Protein AF-A0A6S4QB02-F1 (afdb_monomer)

pLDDT: mean 82.59, std 10.87, range [47.75, 95.94]

Nearest PDB structures (foldseek):
  5tgy-assembly1_A  TM=5.629E-01  e=6.555E-01  Escherichia coli

Organism: Vibrio vulnificus (NCBI:txid672)

Sequence (137 aa):
MDLLTSLIGFVGVVVGSVISYVATYKLKKLELQTNERQKKKDQLNLVYCSFLSKVSTAISALDIDNSKDYSKYLPPIDEELILIELLSSNEVYMKASLLVAELTDLFADEPSVTFGSINKLKTDFVNAVQTQHKSNV

Radius of gyration: 26.76 Å; Cα contacts (8 Å, |Δi|>4): 70; chains: 1; bounding box: 62×24×84 Å

Secondary structure (DSSP, 8-state):
-HHHHHHHHHHHHHHHHHHHHHHHHHHHHHHHHHHHHHHHHHHHHHHHHHHHHHHHHHHHHHHHH----HHHHSHHHHHHHHHHHHHS-HHHHHHHHHHHHHHHHHTSSS--S-SS-HHHHHHHHHHHHHHHHHHT-

Solvent-accessible surface area (backbone atoms only — not comparable to full-atom values): 7592 Å² total; per-residue (Å²): 126,65,68,64,58,50,51,52,51,52,52,50,52,52,53,50,49,51,52,49,51,53,50,52,50,52,50,54,51,50,53,49,56,49,50,55,49,50,52,52,51,55,54,51,51,51,51,54,54,48,40,55,48,48,54,49,51,46,53,51,40,42,74,73,65,71,51,65,64,57,83,76,53,46,62,73,42,52,58,42,50,53,52,36,55,77,75,46,55,70,65,35,28,55,33,49,50,52,44,51,51,48,52,53,37,67,51,38,95,74,60,72,95,65,83,59,58,67,67,55,39,52,50,52,26,53,50,36,48,51,51,54,55,61,74,74,110

Mean predicted aligned error: 10.42 Å

Foldseek 3Di:
DPPVVVVVVVVCVVVVVVVVVVVVVVVVVVVVVVVVVVVLLVVLVVLLVVLVVLLVVLVVCCVPVVDLPVVPRLVVNVVSLVVCVVRHDPQLSVLSVLLSVQSVLSSDPHRDDDPDDSVVSNVSNVVRSVVRVVVVD

Structure (mmCIF, N/CA/C/O backbone):
data_AF-A0A6S4QB02-F1
#
_entry.id   AF-A0A6S4QB02-F1
#
loop_
_atom_site.group_PDB
_atom_site.id
_atom_site.type_symbol
_atom_site.label_atom_id
_atom_site.label_alt_id
_atom_site.label_comp_id
_atom_site.label_asym_id
_atom_site.label_entity_id
_atom_site.label_seq_id
_atom_site.pdbx_PDB_ins_code
_atom_site.Cartn_x
_atom_site.Cartn_y
_atom_site.Cartn_z
_atom_site.occupancy
_atom_site.B_iso_or_equiv
_atom_site.auth_seq_id
_atom_site.auth_comp_id
_atom_site.auth_asym_id
_atom_site.auth_atom_id
_atom_site.pdbx_PDB_model_num
ATOM 1 N N . MET A 1 1 ? -38.381 -7.019 60.686 1.00 55.34 1 MET A N 1
ATOM 2 C CA . MET A 1 1 ? -38.206 -6.169 59.484 1.00 55.34 1 MET A CA 1
ATOM 3 C C . MET A 1 1 ? -37.304 -6.856 58.448 1.00 55.34 1 MET A C 1
ATOM 5 O O . MET A 1 1 ? -36.842 -6.196 57.536 1.00 55.34 1 MET A O 1
ATOM 9 N N . ASP A 1 2 ? -37.086 -8.173 58.520 1.00 65.81 2 ASP A N 1
ATOM 10 C CA . ASP A 1 2 ? -35.918 -8.801 57.875 1.00 65.81 2 ASP A CA 1
ATOM 11 C C . ASP A 1 2 ? -36.122 -9.306 56.442 1.00 65.81 2 ASP A C 1
ATOM 13 O O . ASP A 1 2 ? -35.161 -9.416 55.685 1.00 65.81 2 ASP A O 1
ATOM 17 N N . LEU A 1 3 ? -37.361 -9.586 56.030 1.00 67.25 3 LEU A N 1
ATOM 18 C CA . LEU A 1 3 ? -37.615 -10.186 54.714 1.00 67.25 3 LEU A CA 1
ATOM 19 C C . LEU A 1 3 ? -37.488 -9.168 53.564 1.00 67.25 3 LEU A C 1
ATOM 21 O O . LEU A 1 3 ? -36.957 -9.479 52.502 1.00 67.25 3 LEU A O 1
ATOM 25 N N . LEU A 1 4 ? -37.959 -7.937 53.786 1.00 65.69 4 LEU A N 1
ATOM 26 C CA . LEU A 1 4 ? -37.998 -6.871 52.777 1.00 65.69 4 LEU A CA 1
ATOM 27 C C . LEU A 1 4 ? -36.600 -6.319 52.469 1.00 65.69 4 LEU A C 1
ATOM 29 O O . LEU A 1 4 ? -36.241 -6.166 51.305 1.00 65.69 4 LEU A O 1
ATOM 33 N N . THR A 1 5 ? -35.782 -6.083 53.494 1.00 69.06 5 THR A N 1
ATOM 34 C CA . THR A 1 5 ? -34.383 -5.647 53.354 1.00 69.06 5 THR A CA 1
ATOM 35 C C . THR A 1 5 ? -33.500 -6.730 52.737 1.00 69.06 5 THR A C 1
ATOM 37 O O . THR A 1 5 ? -32.646 -6.412 51.912 1.00 69.06 5 THR A O 1
ATOM 40 N N . SER A 1 6 ? -33.732 -8.005 53.071 1.00 72.44 6 SER A N 1
ATOM 41 C CA . SER A 1 6 ? -33.028 -9.137 52.452 1.00 72.44 6 SER A CA 1
ATOM 42 C C . SER A 1 6 ? -33.356 -9.273 50.959 1.00 72.44 6 SER A C 1
ATOM 44 O O . SER A 1 6 ? -32.448 -9.410 50.136 1.00 72.44 6 SER A O 1
ATOM 46 N N . LEU A 1 7 ? -34.634 -9.132 50.585 1.00 71.81 7 LEU A N 1
ATOM 47 C CA . LEU A 1 7 ? -35.076 -9.168 49.189 1.00 71.81 7 LEU A CA 1
ATOM 48 C C . LEU A 1 7 ? -34.496 -8.002 48.370 1.00 71.81 7 LEU A C 1
ATOM 50 O O . LEU A 1 7 ? -34.020 -8.212 47.256 1.00 71.81 7 LEU A O 1
ATOM 54 N N . ILE A 1 8 ? -34.477 -6.789 48.931 1.00 71.75 8 ILE A N 1
ATOM 55 C CA . ILE A 1 8 ? -33.888 -5.605 48.282 1.00 71.75 8 ILE A CA 1
ATOM 56 C C . ILE A 1 8 ? -32.376 -5.781 48.082 1.00 71.75 8 ILE A C 1
ATOM 58 O O . ILE A 1 8 ? -31.866 -5.491 46.999 1.00 71.75 8 ILE A O 1
ATOM 62 N N . GLY A 1 9 ? -31.662 -6.303 49.086 1.00 70.31 9 GLY A N 1
ATOM 63 C CA . GLY A 1 9 ? -30.232 -6.598 48.976 1.00 70.31 9 GLY A CA 1
ATOM 64 C C . GLY A 1 9 ? -29.928 -7.633 47.889 1.00 70.31 9 GLY A C 1
ATOM 65 O O . GLY A 1 9 ? -29.028 -7.430 47.076 1.00 70.31 9 GLY A O 1
ATOM 66 N N . PHE A 1 10 ? -30.722 -8.705 47.815 1.00 73.06 10 PHE A N 1
ATOM 67 C CA . PHE A 1 10 ? -30.559 -9.747 46.800 1.00 73.06 10 PHE A CA 1
ATOM 68 C C . PHE A 1 10 ? -30.815 -9.222 45.380 1.00 73.06 10 PHE A C 1
ATOM 70 O O . PHE A 1 10 ? -29.996 -9.432 44.485 1.00 73.06 10 PHE A O 1
ATOM 77 N N . VAL A 1 11 ? -31.906 -8.476 45.172 1.00 72.75 11 VAL A N 1
ATOM 78 C CA . VAL A 1 11 ? -32.218 -7.861 43.870 1.00 72.75 11 VAL A CA 1
ATOM 79 C C . VAL A 1 11 ? -31.129 -6.865 43.459 1.00 72.75 11 VAL A C 1
ATOM 81 O O . VAL A 1 11 ? -30.711 -6.867 42.302 1.00 72.75 11 VAL A O 1
ATOM 84 N N . GLY A 1 12 ? -30.601 -6.075 44.399 1.00 70.00 12 GLY A N 1
ATOM 85 C CA . GLY A 1 12 ? -29.490 -5.155 44.147 1.00 70.00 12 GLY A CA 1
ATOM 86 C C . GLY A 1 12 ? -28.214 -5.861 43.676 1.00 70.00 12 GLY A C 1
ATOM 87 O O . GLY A 1 12 ? -27.594 -5.422 42.708 1.00 70.00 12 GLY A O 1
ATOM 88 N N . VAL A 1 13 ? -27.851 -6.990 44.297 1.00 76.88 13 VAL A N 1
ATOM 89 C CA . VAL A 1 13 ? -26.681 -7.792 43.895 1.00 76.88 13 VAL A CA 1
ATOM 90 C C . VAL A 1 13 ? -26.881 -8.421 42.518 1.00 76.88 13 VAL A C 1
ATOM 92 O O . VAL A 1 13 ? -25.960 -8.392 41.701 1.00 76.88 13 VAL A O 1
ATOM 95 N N . VAL A 1 14 ? -28.070 -8.951 42.220 1.00 75.38 14 VAL A N 1
ATOM 96 C CA . VAL A 1 14 ? -28.367 -9.557 40.912 1.00 75.38 14 VAL A CA 1
ATOM 97 C C . VAL A 1 14 ? -28.324 -8.505 39.804 1.00 75.38 14 VAL A C 1
ATOM 99 O O . VAL A 1 14 ? -27.629 -8.694 38.807 1.00 75.38 14 VAL A O 1
ATOM 102 N N . VAL A 1 15 ? -28.996 -7.366 39.989 1.00 75.75 15 VAL A N 1
ATOM 103 C CA . VAL A 1 15 ? -29.000 -6.271 39.005 1.00 75.75 15 VAL A CA 1
ATOM 104 C C . VAL A 1 15 ? -27.594 -5.691 38.834 1.00 75.75 15 VAL A C 1
ATOM 106 O O . VAL A 1 15 ? -27.137 -5.526 37.703 1.00 75.75 15 VAL A O 1
ATOM 109 N N . GLY A 1 16 ? -26.863 -5.466 39.931 1.00 75.56 16 GLY A N 1
ATOM 110 C CA . GLY A 1 16 ? -25.471 -5.012 39.890 1.00 75.56 16 GLY A CA 1
ATOM 111 C C . GLY A 1 16 ? -24.548 -5.991 39.158 1.00 75.56 16 GLY A C 1
ATOM 112 O O . GLY A 1 16 ? -23.725 -5.571 38.346 1.00 75.56 16 GLY A O 1
ATOM 113 N N . SER A 1 17 ? -24.733 -7.298 39.366 1.00 74.50 17 SER A N 1
ATOM 114 C CA . SER A 1 17 ? -23.951 -8.345 38.694 1.00 74.50 17 SER A CA 1
ATOM 115 C C . SER A 1 17 ? -24.241 -8.413 37.194 1.00 74.50 17 SER A C 1
ATOM 117 O O . SER A 1 17 ? -23.311 -8.529 36.399 1.00 74.50 17 SER A O 1
ATOM 119 N N . VAL A 1 18 ? -25.508 -8.288 36.784 1.00 78.75 18 VAL A N 1
ATOM 120 C CA . VAL A 1 18 ? -25.898 -8.276 35.363 1.00 78.75 18 VAL A CA 1
ATOM 121 C C . VAL A 1 18 ? -25.355 -7.032 34.657 1.00 78.75 18 VAL A C 1
ATOM 123 O O . VAL A 1 18 ? -24.790 -7.144 33.569 1.00 78.75 18 VAL A O 1
ATOM 126 N N . ILE A 1 19 ? -25.465 -5.854 35.279 1.00 78.19 19 ILE A N 1
ATOM 127 C CA . ILE A 1 19 ? -24.909 -4.608 34.729 1.00 78.19 19 ILE A CA 1
ATOM 128 C C . ILE A 1 19 ? -23.385 -4.716 34.606 1.00 78.19 19 ILE A C 1
ATOM 130 O O . ILE A 1 19 ? -22.837 -4.372 33.559 1.00 78.19 19 ILE A O 1
ATOM 134 N N . SER A 1 20 ? -22.716 -5.242 35.636 1.00 76.69 20 SER A N 1
ATOM 135 C CA . SER A 1 20 ? -21.269 -5.473 35.630 1.00 76.69 20 SER A CA 1
ATOM 136 C C . SER A 1 20 ? -20.861 -6.419 34.498 1.00 76.69 20 SER A C 1
ATOM 138 O O . SER A 1 20 ? -20.012 -6.070 33.682 1.00 76.69 20 SER A O 1
ATOM 140 N N . TYR A 1 21 ? -21.547 -7.555 34.345 1.00 78.31 21 TYR A N 1
ATOM 141 C CA . TYR A 1 21 ? -21.279 -8.514 33.272 1.00 78.31 21 TYR A CA 1
ATOM 142 C C . TYR A 1 21 ? -21.453 -7.901 31.875 1.00 78.31 21 TYR A C 1
ATOM 144 O O . TYR A 1 21 ? -20.593 -8.065 31.007 1.00 78.31 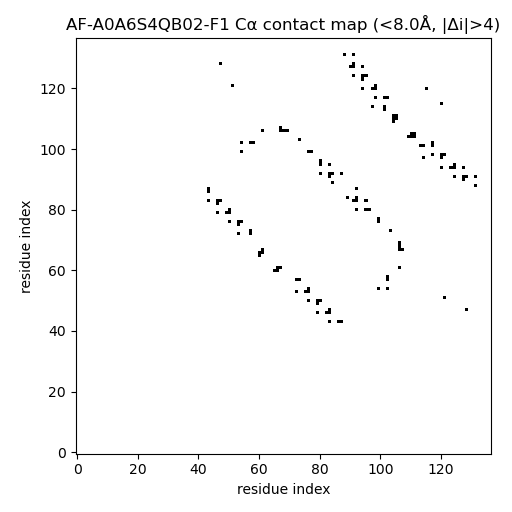21 TYR A O 1
ATOM 152 N N . VAL A 1 22 ? -22.537 -7.150 31.649 1.00 81.94 22 VAL A N 1
ATOM 153 C CA . VAL A 1 22 ? -22.788 -6.474 30.366 1.00 81.94 22 VAL A CA 1
ATOM 154 C C . VAL A 1 22 ? -21.735 -5.398 30.092 1.00 81.94 22 VAL A C 1
ATOM 156 O O . VAL A 1 22 ? -21.285 -5.264 28.952 1.00 81.94 22 VAL A O 1
ATOM 159 N N . ALA A 1 23 ? -21.309 -4.648 31.112 1.00 79.31 23 ALA A N 1
ATOM 160 C CA . ALA A 1 23 ? -20.242 -3.660 30.986 1.00 79.31 23 ALA A CA 1
ATOM 161 C C . ALA A 1 23 ? -18.903 -4.326 30.636 1.00 79.31 23 ALA A C 1
ATOM 163 O O . ALA A 1 23 ? -18.265 -3.929 29.660 1.00 79.31 23 ALA A O 1
ATOM 164 N N . THR A 1 24 ? -18.516 -5.389 31.347 1.00 84.06 24 THR A N 1
ATOM 165 C CA . THR A 1 24 ? -17.296 -6.159 31.063 1.00 84.06 24 THR A CA 1
ATOM 166 C C . THR A 1 24 ? -17.326 -6.769 29.664 1.00 84.06 24 THR A C 1
ATOM 168 O O . THR A 1 24 ? -16.332 -6.705 28.945 1.00 84.06 24 THR A O 1
ATOM 171 N N . TYR A 1 25 ? -18.466 -7.310 29.229 1.00 82.50 25 TYR A N 1
ATOM 172 C CA . TYR A 1 25 ? -18.616 -7.849 27.879 1.00 82.50 25 TYR A CA 1
ATOM 173 C C . TYR A 1 25 ? -18.443 -6.767 26.805 1.00 82.50 25 TYR A C 1
ATOM 175 O O . TYR A 1 25 ? -17.726 -6.972 25.824 1.00 82.50 25 TYR A O 1
ATOM 183 N N . LYS A 1 26 ? -19.059 -5.592 26.994 1.00 83.62 26 LYS A N 1
ATOM 184 C CA . LYS A 1 26 ? -18.906 -4.455 26.074 1.00 83.62 26 LYS A CA 1
ATOM 185 C C . LYS A 1 26 ? -17.463 -3.961 26.016 1.00 83.62 26 LYS A C 1
ATOM 187 O O . LYS A 1 26 ? -16.969 -3.728 24.917 1.00 83.62 26 LYS A O 1
ATOM 192 N N . LEU A 1 27 ? -16.786 -3.853 27.160 1.00 86.25 27 LEU A N 1
ATOM 193 C CA . LEU A 1 27 ? -15.370 -3.479 27.221 1.00 86.25 27 LEU A CA 1
ATOM 194 C C . LEU A 1 27 ? -14.499 -4.487 26.473 1.00 86.25 27 LEU A C 1
ATOM 196 O O . LEU A 1 27 ? -13.763 -4.101 25.572 1.00 86.25 2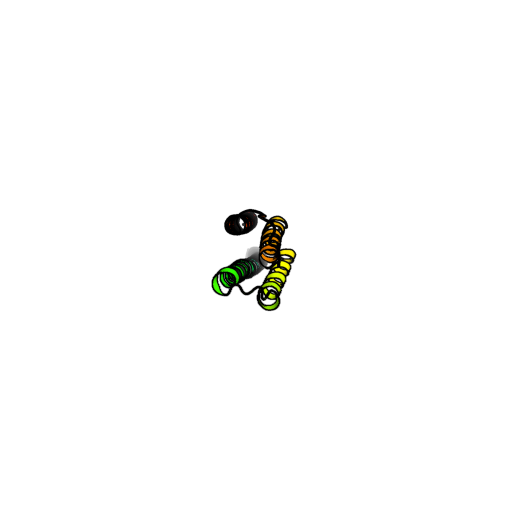7 LEU A O 1
ATOM 200 N N . LYS A 1 28 ? -14.669 -5.785 26.739 1.00 85.50 28 LYS A N 1
ATOM 201 C CA . LYS A 1 28 ? -13.901 -6.840 26.068 1.00 85.50 28 LYS A CA 1
ATOM 202 C C . LYS A 1 28 ? -14.145 -6.873 24.555 1.00 85.50 28 LYS A C 1
ATOM 204 O O . LYS A 1 28 ? -13.229 -7.121 23.775 1.00 85.50 28 LYS A O 1
ATOM 209 N N . LYS A 1 29 ? -15.375 -6.581 24.117 1.00 86.38 29 LYS A N 1
ATOM 210 C CA . LYS A 1 29 ? -15.710 -6.431 22.693 1.00 86.38 29 LYS A CA 1
ATOM 211 C C . LYS A 1 29 ? -15.022 -5.211 22.069 1.00 86.38 29 LYS A C 1
ATOM 213 O O . LYS A 1 29 ? -14.528 -5.310 20.949 1.00 86.38 29 LYS A O 1
ATOM 218 N N . LEU A 1 30 ? -14.984 -4.080 22.772 1.00 84.00 30 LEU A N 1
ATOM 219 C CA . LEU A 1 30 ? -14.289 -2.872 22.317 1.00 84.00 30 LEU A CA 1
ATOM 220 C C . LEU A 1 30 ? -12.774 -3.091 22.235 1.00 84.00 30 LEU A C 1
ATOM 222 O O . LEU A 1 30 ? -12.162 -2.699 21.242 1.00 84.00 30 LEU A O 1
ATOM 226 N N . GLU A 1 31 ? -12.180 -3.764 23.220 1.00 85.44 31 GLU A N 1
ATOM 227 C CA . GLU A 1 31 ? -10.764 -4.150 23.210 1.00 85.44 31 GLU A CA 1
ATOM 228 C C . GLU A 1 31 ? -10.435 -5.034 22.005 1.00 85.44 31 GLU A C 1
ATOM 230 O O . GLU A 1 31 ? -9.490 -4.742 21.273 1.00 85.44 31 GLU A O 1
ATOM 235 N N . LEU A 1 32 ? -11.255 -6.059 21.740 1.00 87.62 32 LEU A N 1
ATOM 236 C CA . LEU A 1 32 ? -11.086 -6.935 20.580 1.00 87.62 32 LEU A CA 1
ATOM 237 C C . LEU A 1 32 ? -11.135 -6.141 19.266 1.00 87.62 32 LEU A C 1
ATOM 239 O O . LEU A 1 32 ? -10.227 -6.246 18.448 1.00 87.62 32 LEU A O 1
ATOM 243 N N . GLN A 1 33 ? -12.154 -5.296 19.086 1.00 84.19 33 GLN A N 1
ATOM 244 C CA . GLN A 1 33 ? -12.294 -4.472 17.881 1.00 84.19 33 GLN A CA 1
ATOM 245 C C . GLN A 1 33 ? -11.135 -3.488 17.698 1.00 84.19 33 GLN A C 1
ATOM 247 O O . GLN A 1 33 ? -10.763 -3.173 16.567 1.00 84.19 33 GLN A O 1
ATOM 252 N N . THR A 1 34 ? -10.588 -2.974 18.798 1.00 84.12 34 THR A N 1
ATOM 253 C CA . THR A 1 34 ? -9.435 -2.068 18.774 1.00 84.12 34 THR A CA 1
ATOM 254 C C . THR A 1 34 ? -8.173 -2.826 18.375 1.00 84.12 34 THR A C 1
ATOM 256 O O . THR A 1 34 ? -7.429 -2.360 17.516 1.00 84.12 34 THR A O 1
ATOM 259 N N . ASN A 1 35 ? -7.974 -4.031 18.916 1.00 85.12 35 ASN A N 1
ATOM 260 C CA . ASN A 1 35 ? -6.851 -4.901 18.576 1.00 85.12 35 ASN A CA 1
ATOM 261 C C . ASN A 1 35 ? -6.898 -5.340 17.102 1.00 85.12 35 ASN A C 1
ATOM 263 O O . ASN A 1 35 ? -5.915 -5.201 16.380 1.00 85.12 35 ASN A O 1
ATOM 267 N N . GLU A 1 36 ? -8.063 -5.768 16.608 1.00 85.38 36 GLU A N 1
ATOM 268 C CA . GLU A 1 36 ? -8.248 -6.122 15.196 1.00 85.38 36 GLU A CA 1
ATOM 269 C C . GLU A 1 36 ? -7.973 -4.940 14.259 1.00 85.38 36 GLU A C 1
ATOM 271 O O . GLU A 1 36 ? -7.339 -5.109 13.215 1.00 85.38 36 GLU A O 1
ATOM 276 N N . ARG A 1 37 ? -8.413 -3.731 14.634 1.00 81.75 37 ARG A N 1
ATOM 277 C CA . ARG A 1 37 ? -8.097 -2.507 13.884 1.00 81.75 37 ARG A CA 1
ATOM 278 C C . ARG A 1 37 ? -6.601 -2.217 13.879 1.00 81.75 37 ARG A C 1
ATOM 280 O O . ARG A 1 37 ? -6.066 -1.912 12.816 1.00 81.75 37 ARG A O 1
ATOM 287 N N . GLN A 1 38 ? -5.928 -2.343 15.021 1.00 84.06 38 GLN A N 1
ATOM 288 C CA . GLN A 1 38 ? -4.484 -2.138 15.107 1.00 84.06 38 GLN A CA 1
ATOM 289 C C . GLN A 1 38 ? -3.728 -3.149 14.240 1.00 84.06 38 GLN A C 1
ATOM 291 O O . GLN A 1 38 ? -2.900 -2.760 13.425 1.00 84.06 38 GLN A O 1
ATOM 296 N N . LYS A 1 39 ? -4.099 -4.430 14.313 1.00 85.69 39 LYS A N 1
ATOM 297 C CA . LYS A 1 39 ? -3.487 -5.486 13.504 1.00 85.69 39 LYS A CA 1
ATOM 298 C C . LYS A 1 39 ? -3.633 -5.230 12.001 1.00 85.69 39 LYS A C 1
ATOM 300 O O . LYS A 1 39 ? -2.681 -5.428 11.251 1.00 85.69 39 LYS A O 1
ATOM 305 N N . LYS A 1 40 ? -4.804 -4.758 11.554 1.00 84.38 40 LYS A N 1
ATOM 306 C CA . LYS A 1 40 ? -5.014 -4.357 10.152 1.00 84.38 40 LYS A CA 1
ATOM 307 C C . LYS A 1 40 ? -4.129 -3.175 9.752 1.00 84.38 40 LYS A C 1
ATOM 309 O O . LYS A 1 40 ? -3.585 -3.187 8.653 1.00 84.38 40 LYS A O 1
ATOM 314 N N . LYS A 1 41 ? -3.954 -2.182 10.633 1.00 83.12 41 LYS A N 1
ATOM 315 C CA . LYS A 1 41 ? -3.044 -1.049 10.392 1.00 83.12 41 LYS A CA 1
ATOM 316 C C . LYS A 1 41 ? -1.594 -1.508 10.255 1.00 83.12 41 LYS A C 1
ATOM 318 O O . LYS A 1 41 ? -0.919 -1.086 9.322 1.00 83.12 41 LYS A O 1
ATOM 323 N N . ASP A 1 42 ? -1.135 -2.387 11.140 1.00 86.44 42 ASP A N 1
ATOM 324 C CA . ASP A 1 42 ? 0.240 -2.890 11.114 1.00 86.44 42 ASP A CA 1
ATOM 325 C C . ASP A 1 42 ? 0.508 -3.692 9.834 1.00 86.44 42 ASP A C 1
ATOM 327 O O . ASP A 1 42 ? 1.524 -3.490 9.173 1.00 86.44 42 ASP A O 1
ATOM 331 N N . GLN A 1 43 ? -0.443 -4.539 9.428 1.00 87.56 43 GLN A N 1
ATOM 332 C CA . GLN A 1 43 ? -0.357 -5.281 8.171 1.00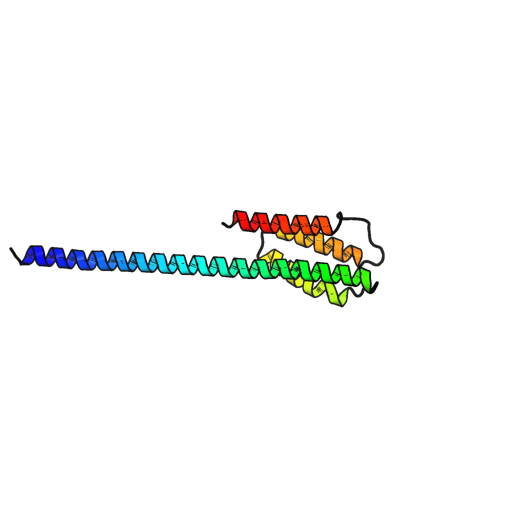 87.56 43 GLN A CA 1
ATOM 333 C C . GLN A 1 43 ? -0.293 -4.345 6.957 1.00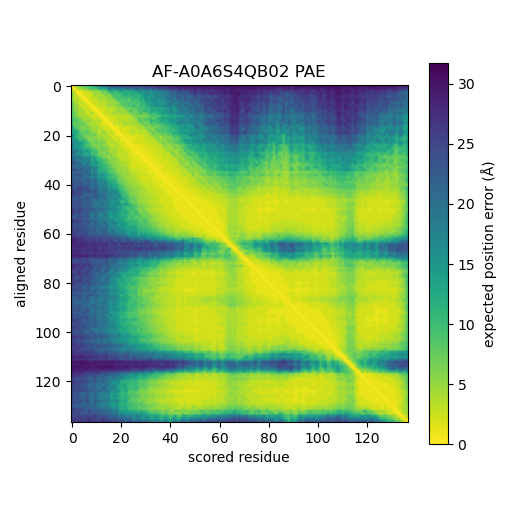 87.56 43 GLN A C 1
ATOM 335 O O . GLN A 1 43 ? 0.503 -4.568 6.049 1.00 87.56 43 GLN A O 1
ATOM 340 N N . LEU A 1 44 ? -1.094 -3.281 6.947 1.00 89.06 44 LEU A N 1
ATOM 341 C CA . LEU A 1 44 ? -1.115 -2.313 5.855 1.00 89.06 44 LEU A CA 1
ATOM 342 C C . LEU A 1 44 ? 0.188 -1.500 5.775 1.00 89.06 44 LEU A C 1
ATOM 344 O O . LEU A 1 44 ? 0.726 -1.296 4.691 1.00 89.06 44 LEU A O 1
ATOM 348 N N . ASN A 1 45 ? 0.754 -1.118 6.923 1.00 89.94 45 ASN A N 1
ATOM 349 C CA . ASN A 1 45 ? 2.068 -0.477 6.985 1.00 89.94 45 ASN A CA 1
ATOM 350 C C . ASN A 1 45 ? 3.180 -1.379 6.432 1.00 89.94 45 ASN A C 1
ATOM 352 O O . ASN A 1 45 ? 4.067 -0.889 5.735 1.00 89.94 45 ASN A O 1
ATOM 356 N N . LEU A 1 46 ? 3.132 -2.687 6.708 1.00 92.25 46 LEU A N 1
ATOM 357 C CA . LEU A 1 46 ? 4.087 -3.638 6.134 1.00 92.25 46 LEU A CA 1
ATOM 358 C C . LEU A 1 46 ? 4.000 -3.668 4.605 1.00 92.25 46 LEU A C 1
ATOM 360 O O . LEU A 1 46 ? 5.041 -3.641 3.952 1.00 92.25 46 LEU A O 1
ATOM 364 N N . VAL A 1 47 ? 2.786 -3.651 4.042 1.00 94.06 47 VAL A N 1
ATOM 365 C CA . VAL A 1 47 ? 2.577 -3.583 2.585 1.00 94.06 47 VAL A CA 1
ATOM 366 C C . VAL A 1 47 ? 3.183 -2.301 2.009 1.00 94.06 47 VAL A C 1
ATOM 368 O O . VAL A 1 47 ? 3.938 -2.369 1.047 1.00 94.06 47 VAL A O 1
ATOM 371 N N . TYR A 1 48 ? 2.942 -1.138 2.622 1.00 94.50 48 TYR A N 1
ATOM 372 C CA . TYR A 1 48 ? 3.495 0.136 2.137 1.00 94.50 48 TYR A CA 1
ATOM 373 C C . TYR A 1 48 ? 5.025 0.190 2.169 1.00 94.50 48 TYR A C 1
ATOM 375 O O . TYR A 1 48 ? 5.653 0.662 1.218 1.00 94.50 48 TYR A O 1
ATOM 383 N N . CYS A 1 49 ? 5.635 -0.288 3.255 1.00 93.56 49 CYS A N 1
ATOM 384 C CA . CYS A 1 49 ? 7.089 -0.339 3.383 1.00 93.56 49 CYS A CA 1
ATOM 385 C C . CYS A 1 49 ? 7.708 -1.320 2.383 1.00 93.56 49 CYS A C 1
ATOM 387 O O . CYS A 1 49 ? 8.717 -0.996 1.755 1.00 93.56 49 CYS A O 1
ATOM 389 N N . SER A 1 50 ? 7.093 -2.494 2.218 1.00 95.56 50 SER A N 1
ATOM 390 C CA . SER A 1 50 ? 7.523 -3.494 1.238 1.00 95.56 50 SER A CA 1
ATOM 391 C C . SER A 1 50 ? 7.461 -2.932 -0.185 1.00 95.56 50 SER A C 1
ATOM 393 O O . SER A 1 50 ? 8.449 -3.019 -0.917 1.00 95.56 50 SER A O 1
ATOM 395 N N . PHE A 1 51 ? 6.386 -2.212 -0.513 1.00 95.94 51 PHE A N 1
ATOM 396 C CA . PHE A 1 51 ? 6.176 -1.615 -1.832 1.00 95.94 51 PHE A CA 1
ATOM 397 C C . PHE A 1 51 ? 7.268 -0.610 -2.167 1.00 95.94 51 PHE A C 1
ATOM 399 O O . PHE A 1 51 ? 7.939 -0.715 -3.195 1.00 95.94 51 PHE A O 1
ATOM 406 N N . LEU A 1 52 ? 7.537 0.318 -1.248 1.00 94.50 52 LEU A N 1
ATOM 407 C CA . LEU A 1 52 ? 8.614 1.291 -1.417 1.00 94.50 52 LEU A CA 1
ATOM 408 C C . LEU A 1 52 ? 9.995 0.639 -1.498 1.00 94.50 52 LEU A C 1
ATOM 410 O O . LEU A 1 52 ? 10.853 1.122 -2.246 1.00 94.50 52 LEU A O 1
ATOM 414 N N . SER A 1 53 ? 10.219 -0.443 -0.749 1.00 94.06 53 SER A N 1
ATOM 415 C CA . SER A 1 53 ? 11.462 -1.208 -0.815 1.00 94.06 53 SER A CA 1
ATOM 416 C C . SER A 1 53 ? 11.645 -1.823 -2.200 1.00 94.06 53 SER A C 1
ATOM 418 O O . SER A 1 53 ? 12.682 -1.601 -2.816 1.00 94.06 53 SER A O 1
ATOM 420 N N . LYS A 1 54 ? 10.636 -2.527 -2.725 1.00 92.75 54 LYS A N 1
ATOM 421 C CA . LYS A 1 54 ? 10.686 -3.172 -4.046 1.00 92.75 54 LYS A CA 1
ATOM 422 C C . LYS A 1 54 ? 10.850 -2.165 -5.180 1.00 92.75 54 LYS A C 1
ATOM 424 O O . LYS A 1 54 ? 11.714 -2.357 -6.031 1.00 92.75 54 LYS A O 1
ATOM 429 N N . VAL A 1 55 ? 10.109 -1.054 -5.144 1.00 90.88 55 VAL A N 1
ATOM 430 C CA . VAL A 1 55 ? 10.285 0.060 -6.091 1.00 90.88 55 VAL A CA 1
ATOM 431 C C . VAL A 1 55 ? 11.720 0.587 -6.032 1.00 90.88 55 VAL A C 1
ATOM 433 O O . VAL A 1 55 ? 12.358 0.772 -7.062 1.00 90.88 55 VAL A O 1
ATOM 436 N N . SER A 1 56 ? 12.272 0.793 -4.832 1.00 89.81 56 SER A N 1
ATOM 437 C CA . SER A 1 56 ? 13.656 1.262 -4.678 1.00 89.81 56 SER A CA 1
ATOM 438 C C . SER A 1 56 ? 14.677 0.254 -5.198 1.00 89.81 56 SER A C 1
ATOM 440 O O . SER A 1 56 ? 15.600 0.655 -5.897 1.00 89.81 56 SER A O 1
ATOM 442 N N . THR A 1 57 ? 14.488 -1.038 -4.926 1.00 89.38 57 THR A N 1
ATOM 443 C CA . THR A 1 57 ? 15.330 -2.111 -5.465 1.00 89.38 57 THR A CA 1
ATOM 444 C C . THR A 1 57 ? 15.301 -2.141 -6.990 1.00 89.38 57 THR A C 1
ATOM 446 O O . THR A 1 57 ? 16.357 -2.275 -7.599 1.00 89.38 57 THR A O 1
ATOM 449 N N . ALA A 1 58 ? 14.128 -1.981 -7.606 1.00 87.38 58 ALA A N 1
ATOM 450 C CA . ALA A 1 58 ? 13.991 -1.949 -9.060 1.00 87.38 58 ALA A CA 1
ATOM 451 C C . ALA A 1 58 ? 14.753 -0.764 -9.677 1.00 87.38 58 ALA A C 1
ATOM 453 O O . ALA A 1 58 ? 15.505 -0.940 -10.630 1.00 87.38 58 ALA A O 1
ATOM 454 N N . ILE A 1 59 ? 14.640 0.425 -9.079 1.00 85.44 59 ILE A N 1
ATOM 455 C CA . ILE A 1 59 ? 15.377 1.618 -9.526 1.00 85.44 59 ILE A CA 1
ATOM 456 C C . ILE A 1 59 ? 16.888 1.419 -9.384 1.00 85.44 59 ILE A C 1
ATOM 458 O O . ILE A 1 59 ? 17.639 1.734 -10.299 1.00 85.44 59 ILE A O 1
ATOM 462 N N . SER A 1 60 ? 17.346 0.878 -8.251 1.00 83.88 60 SER A N 1
ATOM 463 C CA . SER A 1 60 ? 18.769 0.598 -8.044 1.00 83.88 60 SER A CA 1
ATOM 464 C C . SER A 1 60 ? 19.307 -0.453 -9.017 1.00 83.88 60 SER A C 1
ATOM 466 O O . SER A 1 60 ? 20.453 -0.347 -9.440 1.00 83.88 60 SER A O 1
ATOM 468 N N . ALA A 1 61 ? 18.503 -1.451 -9.395 1.00 81.56 61 ALA A N 1
ATOM 469 C CA . ALA A 1 61 ? 18.895 -2.440 -10.397 1.00 81.56 61 ALA A CA 1
ATOM 470 C C . ALA A 1 61 ? 19.068 -1.809 -11.789 1.00 81.56 61 ALA A C 1
ATOM 472 O O . ALA A 1 61 ? 20.014 -2.150 -12.497 1.00 81.56 61 ALA A O 1
ATOM 473 N N . LEU A 1 62 ? 18.202 -0.854 -12.148 1.00 77.50 62 LEU A N 1
ATOM 474 C CA . LEU A 1 62 ? 18.319 -0.088 -13.390 1.00 77.50 62 LEU A CA 1
ATOM 475 C C . LEU A 1 62 ? 19.634 0.715 -13.438 1.00 77.50 62 LEU A C 1
ATOM 477 O O . LEU A 1 62 ? 20.308 0.727 -14.463 1.00 77.50 62 LEU A O 1
ATOM 481 N N . ASP A 1 63 ? 20.009 1.341 -12.317 1.00 74.44 63 ASP A N 1
ATOM 482 C CA . ASP A 1 63 ? 21.203 2.193 -12.194 1.00 74.44 63 ASP A CA 1
ATOM 483 C C . ASP A 1 63 ? 22.520 1.387 -12.197 1.00 74.44 63 ASP A C 1
ATOM 485 O O . ASP A 1 63 ? 23.525 1.820 -12.756 1.00 74.44 63 ASP A O 1
ATOM 489 N N . ILE A 1 64 ? 22.523 0.190 -11.595 1.00 71.12 64 ILE A N 1
ATOM 490 C CA . ILE A 1 64 ? 23.736 -0.629 -11.418 1.00 71.12 64 ILE A CA 1
ATOM 491 C C . ILE A 1 64 ? 23.974 -1.586 -12.591 1.00 71.12 64 ILE A C 1
ATOM 493 O O . ILE A 1 64 ? 25.088 -1.652 -13.108 1.00 71.12 64 ILE A O 1
ATOM 497 N N . ASP A 1 65 ? 22.955 -2.348 -12.997 1.00 61.72 65 ASP A N 1
ATOM 498 C CA . ASP A 1 65 ? 23.130 -3.445 -13.958 1.00 61.72 65 ASP A CA 1
ATOM 499 C C . ASP A 1 65 ? 22.810 -3.025 -15.401 1.00 61.72 65 ASP A C 1
ATOM 501 O O . ASP A 1 65 ? 23.014 -3.815 -16.325 1.00 61.72 65 ASP A O 1
ATOM 505 N N . ASN A 1 66 ? 22.269 -1.811 -15.610 1.00 62.97 66 ASN A N 1
ATOM 506 C CA . ASN A 1 66 ? 21.683 -1.352 -16.882 1.00 62.97 66 ASN A CA 1
ATOM 507 C C . ASN A 1 66 ? 20.731 -2.405 -17.499 1.00 62.97 66 ASN A C 1
ATOM 509 O O . ASN A 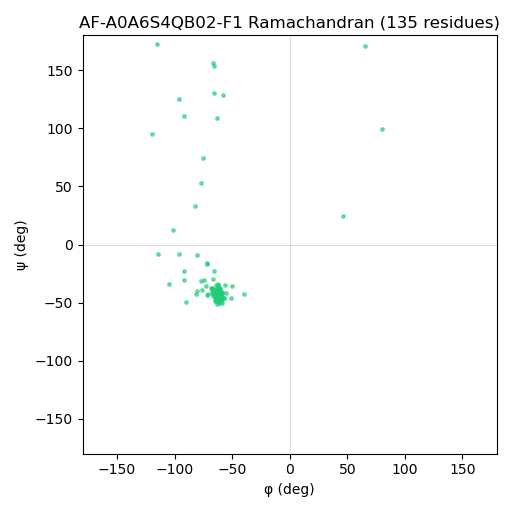1 66 ? 20.536 -2.489 -18.714 1.00 62.97 66 ASN A O 1
ATOM 513 N N . SER A 1 67 ? 20.192 -3.269 -16.636 1.00 61.91 67 SER A N 1
ATOM 514 C CA . SER A 1 67 ? 19.421 -4.444 -16.990 1.00 61.91 67 SER A CA 1
ATOM 515 C C . SER A 1 67 ? 17.962 -4.043 -17.022 1.00 61.91 67 SER A C 1
ATOM 517 O O . SER A 1 67 ? 17.345 -3.791 -15.986 1.00 61.91 67 SER A O 1
ATOM 519 N N . LYS A 1 68 ? 17.396 -4.012 -18.228 1.00 67.44 68 LYS A N 1
ATOM 520 C CA . LYS A 1 68 ? 15.960 -3.826 -18.444 1.00 67.44 68 LYS A CA 1
ATOM 521 C C . LYS A 1 68 ? 15.185 -5.137 -18.278 1.00 67.44 68 LYS A C 1
ATOM 523 O O . LYS A 1 68 ? 14.208 -5.366 -18.986 1.00 67.44 68 LYS A O 1
ATOM 528 N N . ASP A 1 69 ? 15.618 -6.032 -17.383 1.00 70.69 69 ASP A N 1
ATOM 529 C CA . ASP A 1 69 ? 14.903 -7.288 -17.131 1.00 70.69 69 ASP A CA 1
ATOM 530 C C . ASP A 1 69 ? 13.637 -7.038 -16.296 1.00 70.69 69 ASP A C 1
ATOM 532 O O . ASP A 1 69 ? 13.547 -7.310 -15.094 1.00 70.69 69 ASP A O 1
ATOM 536 N N . TYR A 1 70 ? 12.649 -6.481 -16.993 1.00 68.94 70 TYR A N 1
ATOM 537 C CA . TYR A 1 70 ? 11.315 -6.110 -16.537 1.00 68.94 70 TYR A CA 1
ATOM 538 C C . TYR A 1 70 ? 10.617 -7.251 -15.786 1.00 68.94 70 TYR A C 1
ATOM 540 O O . TYR A 1 70 ? 9.915 -7.039 -14.795 1.00 68.94 70 TYR A O 1
ATOM 548 N N . SER A 1 71 ? 10.853 -8.485 -16.236 1.00 74.38 71 SER A N 1
ATOM 549 C CA . SER A 1 71 ? 10.140 -9.682 -15.792 1.00 74.38 71 SER A CA 1
ATOM 550 C C . SER A 1 71 ? 10.390 -10.041 -14.326 1.00 74.38 71 SER A C 1
ATOM 552 O O . SER A 1 71 ? 9.563 -10.700 -13.698 1.00 74.38 71 SER A O 1
ATOM 554 N N . LYS A 1 72 ? 11.510 -9.584 -13.757 1.00 82.56 72 LYS A N 1
ATOM 555 C CA . LYS A 1 72 ? 11.928 -9.939 -12.399 1.00 82.56 72 LYS A CA 1
ATOM 556 C C . LYS A 1 72 ? 11.427 -8.966 -11.332 1.00 82.56 72 LYS A C 1
ATOM 558 O O . LYS A 1 72 ? 11.227 -9.376 -10.188 1.00 82.56 72 LYS A O 1
ATOM 563 N N . TYR A 1 73 ? 11.259 -7.690 -11.678 1.00 83.25 73 TYR A N 1
ATOM 564 C CA . TYR A 1 73 ? 11.075 -6.622 -10.690 1.00 83.25 73 TYR A CA 1
ATOM 565 C C . TYR A 1 73 ? 9.638 -6.108 -10.582 1.00 83.25 73 TYR A C 1
ATOM 567 O O . TYR A 1 73 ? 9.222 -5.781 -9.474 1.00 83.25 73 TYR A O 1
ATOM 575 N N . LEU A 1 74 ? 8.867 -6.063 -11.674 1.00 82.62 74 LEU A N 1
ATOM 576 C CA . LEU A 1 74 ? 7.504 -5.515 -11.642 1.00 82.62 74 LEU A CA 1
ATOM 577 C C . LEU A 1 74 ? 6.416 -6.449 -11.112 1.00 82.62 74 LEU A C 1
ATOM 579 O O . LEU A 1 74 ? 5.624 -5.963 -10.310 1.00 82.62 74 LEU A O 1
ATOM 583 N N . PRO A 1 75 ? 6.385 -7.763 -11.414 1.00 89.00 75 PRO A N 1
ATOM 584 C CA . PRO A 1 75 ? 5.349 -8.638 -10.864 1.00 89.00 75 PRO A CA 1
ATOM 585 C C . PRO A 1 75 ? 5.181 -8.544 -9.333 1.00 89.00 75 PRO A C 1
ATOM 587 O O . PRO A 1 75 ? 4.054 -8.366 -8.870 1.00 89.00 75 PRO A O 1
ATOM 590 N N . PRO A 1 76 ? 6.255 -8.558 -8.512 1.00 89.69 76 PRO A N 1
ATOM 591 C CA . PRO A 1 76 ? 6.100 -8.416 -7.065 1.00 89.69 76 PRO A CA 1
ATOM 592 C C . PRO A 1 76 ? 5.704 -6.998 -6.615 1.00 89.69 76 PRO A C 1
ATOM 594 O O . PRO A 1 76 ? 5.306 -6.837 -5.460 1.00 89.69 76 PRO A O 1
ATOM 597 N N . ILE A 1 77 ? 5.860 -5.979 -7.465 1.00 91.81 77 ILE A N 1
ATOM 598 C CA . ILE A 1 77 ? 5.398 -4.603 -7.221 1.00 91.81 77 ILE A CA 1
ATOM 599 C C . ILE A 1 77 ? 3.907 -4.493 -7.559 1.00 91.81 77 ILE A C 1
ATOM 601 O O . ILE A 1 77 ? 3.158 -3.917 -6.773 1.00 91.81 77 ILE A O 1
ATOM 605 N N . ASP A 1 78 ? 3.466 -5.097 -8.663 1.00 91.25 78 ASP A N 1
ATOM 606 C CA . ASP A 1 78 ? 2.064 -5.128 -9.093 1.00 91.25 78 ASP A CA 1
ATOM 607 C C . ASP A 1 78 ? 1.179 -5.879 -8.092 1.00 91.25 78 ASP A C 1
ATOM 609 O O . ASP A 1 78 ? 0.091 -5.417 -7.749 1.00 91.25 78 ASP A O 1
ATOM 613 N N . GLU A 1 79 ? 1.665 -6.997 -7.544 1.00 92.94 79 GLU A N 1
ATOM 614 C CA . GLU A 1 79 ? 0.984 -7.712 -6.456 1.00 92.94 79 GLU A CA 1
ATOM 615 C C . GLU A 1 79 ? 0.718 -6.803 -5.247 1.00 92.94 79 GLU A C 1
ATOM 617 O O . GLU A 1 79 ? -0.363 -6.829 -4.654 1.00 92.94 79 GLU A O 1
ATOM 622 N N . GLU A 1 80 ? 1.688 -5.965 -4.880 1.00 92.94 80 GLU A N 1
ATOM 623 C CA . GLU A 1 80 ? 1.525 -5.030 -3.770 1.00 92.94 80 GLU A CA 1
ATOM 624 C C . GLU A 1 80 ? 0.686 -3.813 -4.143 1.00 92.94 80 GLU A C 1
ATOM 626 O O . GLU A 1 80 ? -0.061 -3.328 -3.296 1.00 92.94 80 GLU A O 1
ATOM 631 N N . LEU A 1 81 ? 0.722 -3.366 -5.399 1.00 94.25 81 LEU A N 1
ATOM 632 C CA . LEU A 1 81 ? -0.185 -2.338 -5.899 1.00 94.25 81 LEU A CA 1
ATOM 633 C C . LEU A 1 81 ? -1.650 -2.790 -5.785 1.00 94.25 81 LEU A C 1
ATOM 635 O O . LEU A 1 81 ? -2.483 -2.014 -5.319 1.00 94.25 81 LEU A O 1
ATOM 639 N N . ILE A 1 82 ? -1.950 -4.051 -6.113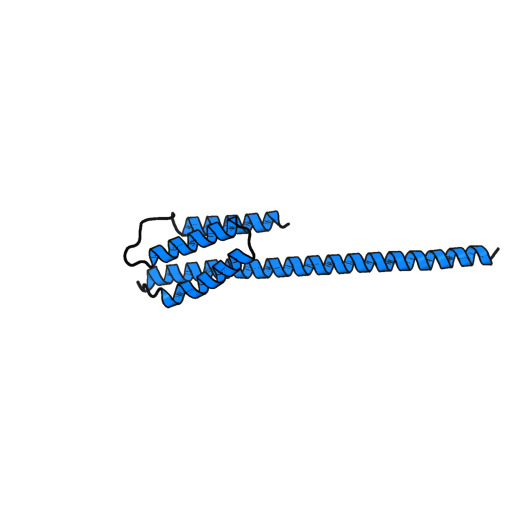 1.00 93.88 82 ILE A N 1
ATOM 640 C CA . ILE A 1 82 ? -3.287 -4.644 -5.941 1.00 93.88 82 ILE A CA 1
ATOM 641 C C . ILE A 1 82 ? -3.688 -4.657 -4.460 1.00 93.88 82 ILE A C 1
ATOM 643 O O . ILE A 1 82 ? -4.809 -4.293 -4.104 1.00 93.88 82 ILE A O 1
ATOM 647 N N . LEU A 1 83 ? -2.778 -5.046 -3.561 1.00 92.94 83 LEU A N 1
ATOM 648 C CA . LEU A 1 83 ? -3.057 -5.005 -2.121 1.00 92.94 83 LEU A CA 1
ATOM 649 C C . LEU A 1 83 ? -3.316 -3.576 -1.632 1.00 92.94 83 LEU A C 1
ATOM 651 O O . LEU A 1 83 ? -4.200 -3.361 -0.800 1.00 92.94 83 LEU A O 1
ATOM 655 N N . ILE A 1 84 ? -2.577 -2.596 -2.152 1.00 93.38 84 ILE A N 1
ATOM 656 C CA . ILE A 1 84 ? -2.786 -1.181 -1.851 1.00 93.38 84 ILE A CA 1
ATOM 657 C C . ILE A 1 84 ? -4.163 -0.729 -2.351 1.00 93.38 84 ILE A C 1
ATOM 659 O O . ILE A 1 84 ? -4.871 -0.084 -1.582 1.00 93.38 84 ILE A O 1
ATOM 663 N N . GLU A 1 85 ? -4.570 -1.100 -3.567 1.00 93.50 85 GLU A N 1
ATOM 664 C CA . GLU A 1 85 ? -5.893 -0.792 -4.134 1.00 93.50 85 GLU A CA 1
ATOM 665 C C . GLU A 1 85 ? -7.036 -1.307 -3.253 1.00 93.50 85 GLU A C 1
ATOM 667 O O . GLU A 1 85 ? -7.980 -0.581 -2.947 1.00 93.50 85 GLU A O 1
ATOM 672 N N . LEU A 1 86 ? -6.925 -2.555 -2.794 1.00 90.62 86 LEU A N 1
ATOM 673 C CA . LEU A 1 86 ? -7.976 -3.219 -2.023 1.00 90.62 86 LEU A CA 1
ATOM 674 C C . LEU A 1 86 ? -8.082 -2.719 -0.578 1.00 90.62 86 LEU A C 1
ATOM 676 O O . LEU A 1 86 ? -9.156 -2.795 0.024 1.00 90.62 86 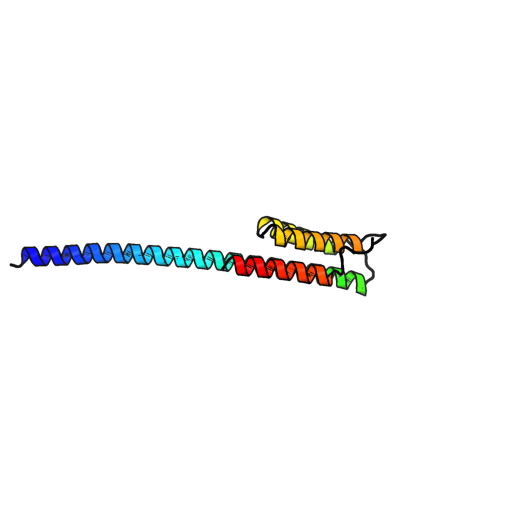LEU A O 1
ATOM 680 N N . LEU A 1 87 ? -6.966 -2.286 0.013 1.00 89.25 87 LEU A N 1
ATOM 681 C CA . LEU A 1 87 ? -6.865 -2.055 1.458 1.00 89.25 87 LEU A CA 1
ATOM 682 C C . LEU A 1 87 ? -6.646 -0.587 1.848 1.00 89.25 87 LEU A C 1
ATOM 684 O O . LEU A 1 87 ? -6.685 -0.269 3.040 1.00 89.25 87 LEU A O 1
ATOM 688 N N . SER A 1 88 ? -6.410 0.304 0.884 1.00 90.69 88 SER A N 1
ATOM 689 C CA . SER A 1 88 ? -6.052 1.707 1.133 1.00 90.69 88 SER A CA 1
ATOM 690 C C . SER A 1 88 ? -7.110 2.678 0.624 1.00 90.69 88 SER A C 1
ATOM 692 O O . SER A 1 88 ? -8.067 2.319 -0.054 1.00 90.69 88 SER A O 1
ATOM 694 N N . SER A 1 89 ? -6.932 3.952 0.958 1.00 91.38 89 SER A N 1
ATOM 695 C CA . SER A 1 89 ? -7.676 5.037 0.334 1.00 91.38 89 SER A CA 1
ATOM 696 C C . SER A 1 89 ? -7.313 5.168 -1.144 1.00 91.38 89 SER A C 1
ATOM 698 O O . SER A 1 89 ? -6.188 4.877 -1.562 1.00 91.38 89 SER A O 1
ATOM 700 N N . ASN A 1 90 ? -8.259 5.700 -1.917 1.00 92.81 90 ASN A N 1
ATOM 701 C CA . ASN A 1 90 ? -8.053 5.994 -3.330 1.00 92.81 90 ASN A CA 1
ATOM 702 C C . ASN A 1 90 ? -6.853 6.932 -3.556 1.00 92.81 90 ASN A C 1
ATOM 704 O O . ASN A 1 90 ? -6.120 6.776 -4.521 1.00 92.81 90 ASN A O 1
ATOM 708 N N . GLU A 1 91 ? -6.607 7.882 -2.650 1.00 93.56 91 GLU A N 1
ATOM 709 C CA . GLU A 1 91 ? -5.458 8.785 -2.762 1.00 93.56 91 GLU A CA 1
ATOM 710 C C . GLU A 1 91 ? -4.126 8.026 -2.690 1.00 93.56 91 GLU A C 1
ATOM 712 O O . GLU A 1 91 ? -3.259 8.222 -3.541 1.00 93.56 91 GLU A O 1
ATOM 717 N N . VAL A 1 92 ? -3.978 7.117 -1.720 1.00 94.44 92 VAL A N 1
ATOM 718 C CA . VAL A 1 92 ? -2.774 6.283 -1.584 1.00 94.44 92 VAL A CA 1
ATOM 719 C C . VAL A 1 92 ? -2.584 5.397 -2.813 1.00 94.44 92 VAL A C 1
ATOM 721 O O . VAL A 1 92 ? -1.475 5.330 -3.345 1.00 94.44 92 VAL A O 1
ATOM 724 N N . TYR A 1 93 ? -3.659 4.774 -3.299 1.00 95.25 93 TYR A N 1
ATOM 725 C CA . TYR A 1 93 ? -3.623 3.967 -4.518 1.00 95.25 93 TYR A CA 1
ATOM 726 C C . TYR A 1 93 ? -3.199 4.781 -5.744 1.00 95.25 93 TYR A C 1
ATOM 728 O O . TYR A 1 93 ? -2.280 4.380 -6.450 1.00 95.25 93 TYR A O 1
ATOM 736 N N . MET A 1 94 ? -3.787 5.959 -5.963 1.00 95.12 94 MET A N 1
ATOM 737 C CA . MET A 1 94 ? -3.431 6.824 -7.091 1.00 95.12 94 MET A CA 1
ATOM 738 C C . MET A 1 94 ? -1.951 7.218 -7.058 1.00 95.12 94 MET A C 1
ATOM 740 O O . MET A 1 94 ? -1.282 7.201 -8.090 1.00 95.12 94 MET A O 1
ATOM 744 N N . LYS A 1 95 ? -1.405 7.537 -5.877 1.00 94.75 95 LYS A N 1
ATOM 745 C CA . LYS A 1 95 ? 0.027 7.844 -5.732 1.00 94.75 95 LYS A CA 1
ATOM 746 C C . LYS A 1 95 ? 0.919 6.621 -5.971 1.00 94.75 95 LYS A C 1
ATOM 748 O O . LYS A 1 95 ? 1.966 6.764 -6.598 1.00 94.75 95 LYS A O 1
ATOM 753 N N . ALA A 1 96 ? 0.508 5.435 -5.521 1.00 94.06 96 ALA A N 1
ATOM 754 C CA . ALA A 1 96 ? 1.220 4.185 -5.793 1.00 94.06 96 ALA A CA 1
ATOM 755 C C . ALA A 1 96 ? 1.193 3.819 -7.285 1.00 94.06 96 ALA A C 1
ATOM 757 O O . ALA A 1 96 ? 2.217 3.451 -7.847 1.00 94.06 96 ALA A O 1
ATOM 758 N N . SER A 1 97 ? 0.047 3.980 -7.945 1.00 93.62 97 SER A N 1
ATOM 759 C CA . SER A 1 97 ? -0.116 3.709 -9.374 1.00 93.62 97 SER A CA 1
ATOM 760 C C . SER A 1 97 ? 0.782 4.612 -10.223 1.00 93.62 97 SER A C 1
ATOM 762 O O . SER A 1 97 ? 1.478 4.122 -11.107 1.00 93.62 97 SER A O 1
ATOM 764 N N . LEU A 1 98 ? 0.868 5.907 -9.892 1.00 92.38 98 LEU A N 1
ATOM 765 C CA . LEU A 1 98 ? 1.799 6.829 -10.554 1.00 92.38 98 LEU A CA 1
ATOM 766 C C . LEU A 1 98 ? 3.266 6.40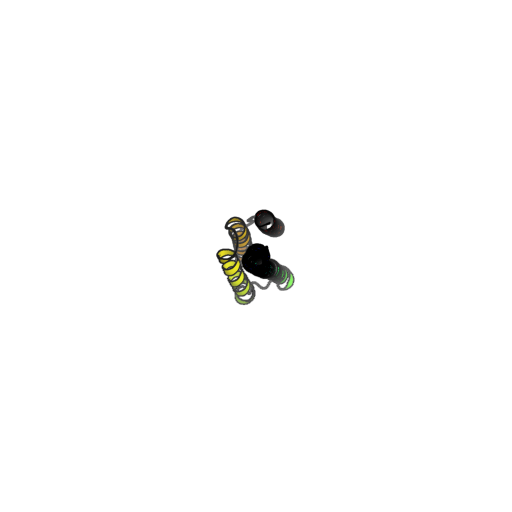8 -10.381 1.00 92.38 98 LEU A C 1
ATOM 768 O O . LEU A 1 98 ? 4.046 6.533 -11.320 1.00 92.38 98 LEU A O 1
ATOM 772 N N . LEU A 1 99 ? 3.641 5.884 -9.208 1.00 91.19 99 LEU A N 1
ATOM 773 C CA . LEU A 1 99 ? 4.982 5.333 -8.980 1.00 91.19 99 LEU A CA 1
ATOM 774 C C . LEU A 1 99 ? 5.274 4.127 -9.874 1.00 91.19 99 LEU A C 1
ATOM 776 O O . LEU A 1 99 ? 6.367 4.042 -10.425 1.00 91.19 99 LEU A O 1
ATOM 780 N N . VAL A 1 100 ? 4.321 3.203 -10.012 1.00 91.38 100 VAL A N 1
ATOM 781 C CA . VAL A 1 100 ? 4.481 2.018 -10.871 1.00 91.38 100 VAL A CA 1
ATOM 782 C C . VAL A 1 100 ? 4.510 2.402 -12.349 1.00 91.38 100 VAL A C 1
ATOM 784 O O . VAL A 1 100 ? 5.301 1.838 -13.103 1.00 91.38 100 VAL A O 1
ATOM 787 N N . ALA A 1 101 ? 3.709 3.385 -12.763 1.00 89.56 101 ALA A N 1
ATOM 788 C CA . ALA A 1 101 ? 3.712 3.900 -14.128 1.00 89.56 101 ALA A CA 1
ATOM 789 C C . ALA A 1 101 ? 5.063 4.537 -14.492 1.00 89.56 101 ALA A C 1
ATOM 791 O O . ALA A 1 101 ? 5.644 4.174 -15.511 1.00 89.56 101 ALA A O 1
ATOM 792 N N . GLU A 1 102 ? 5.600 5.409 -13.631 1.00 88.50 102 GLU A N 1
ATOM 793 C CA . GLU A 1 102 ? 6.928 6.008 -13.834 1.00 88.50 102 GLU A CA 1
ATOM 794 C C . GLU A 1 102 ? 8.026 4.937 -13.826 1.00 88.50 102 GLU A C 1
ATOM 796 O O . GLU A 1 102 ? 8.940 4.964 -14.643 1.00 88.50 102 GLU A O 1
ATOM 801 N N . LEU A 1 103 ? 7.928 3.950 -12.929 1.00 87.69 103 LEU A N 1
ATOM 802 C CA . LEU A 1 103 ? 8.873 2.838 -12.905 1.00 87.69 103 LEU A CA 1
ATOM 803 C C . LEU A 1 103 ? 8.830 2.043 -14.216 1.00 87.69 103 LEU A C 1
ATOM 805 O O . LEU A 1 103 ? 9.874 1.738 -14.777 1.00 87.69 103 LEU A O 1
ATOM 809 N N . THR A 1 104 ? 7.633 1.731 -14.708 1.00 86.75 104 THR A N 1
ATOM 810 C CA . THR A 1 104 ? 7.421 1.010 -15.970 1.00 86.75 104 THR A CA 1
ATOM 811 C C . THR A 1 104 ? 8.014 1.769 -17.153 1.00 86.75 104 THR A C 1
ATOM 813 O O . THR A 1 104 ? 8.680 1.152 -17.981 1.00 86.75 104 THR A O 1
ATOM 816 N N . ASP A 1 105 ? 7.822 3.090 -17.212 1.00 86.06 105 ASP A N 1
ATOM 817 C CA . ASP A 1 105 ? 8.399 3.942 -18.258 1.00 86.06 105 ASP A CA 1
ATOM 818 C C . ASP A 1 105 ? 9.936 3.921 -18.234 1.00 86.06 105 ASP A C 1
ATOM 820 O O . ASP A 1 105 ? 10.573 3.795 -19.275 1.00 86.06 105 ASP A O 1
ATOM 824 N N . LEU A 1 106 ? 10.556 3.912 -17.051 1.00 83.31 106 LEU A N 1
ATOM 825 C CA . LEU A 1 106 ? 12.018 3.833 -16.936 1.00 83.31 106 LEU A CA 1
ATOM 826 C C . LEU A 1 106 ? 12.609 2.507 -17.415 1.00 83.31 106 LEU A C 1
ATOM 828 O O . LEU A 1 106 ? 13.746 2.476 -17.886 1.00 83.31 106 LEU A O 1
ATOM 832 N N . PHE A 1 107 ? 11.852 1.416 -17.299 1.00 81.06 107 PHE A N 1
ATOM 833 C CA . PHE A 1 107 ? 12.234 0.129 -17.875 1.00 81.06 107 PHE A CA 1
ATOM 834 C C . PHE A 1 107 ? 11.921 0.027 -19.374 1.00 81.06 107 PHE A C 1
ATOM 836 O O . PHE A 1 107 ? 12.349 -0.941 -20.005 1.00 81.06 107 PHE A O 1
ATOM 843 N N . ALA A 1 108 ? 11.202 0.990 -19.960 1.00 79.12 108 ALA A N 1
ATOM 844 C CA . ALA A 1 108 ? 10.878 0.973 -21.377 1.00 79.12 108 ALA A CA 1
ATOM 845 C C . ALA A 1 108 ? 12.132 1.133 -22.248 1.00 79.12 108 ALA A C 1
ATOM 847 O O . ALA A 1 108 ? 13.168 1.675 -21.842 1.00 79.12 108 ALA A O 1
ATOM 848 N N . ASP A 1 109 ? 12.042 0.656 -23.489 1.00 73.38 109 ASP A N 1
ATOM 849 C CA . ASP A 1 109 ? 13.130 0.784 -24.459 1.00 73.38 109 ASP A CA 1
ATOM 850 C C . ASP A 1 109 ? 13.441 2.249 -24.782 1.00 73.38 109 ASP A C 1
ATOM 852 O O . ASP A 1 109 ? 14.614 2.627 -24.820 1.00 73.38 109 ASP A O 1
ATOM 856 N N . GLU A 1 110 ? 12.397 3.071 -24.876 1.00 75.69 110 GLU A N 1
ATOM 857 C CA . GLU A 1 110 ? 12.456 4.521 -25.044 1.00 75.69 110 GLU A CA 1
ATOM 858 C C . GLU A 1 110 ? 11.757 5.205 -23.856 1.00 75.69 110 GLU A C 1
ATOM 860 O O . GLU A 1 110 ? 10.534 5.350 -23.876 1.00 75.69 110 GLU A O 1
ATOM 865 N N . PRO A 1 111 ? 12.504 5.616 -22.812 1.00 71.31 111 PRO A N 1
ATOM 866 C CA . PRO A 1 111 ? 11.933 6.312 -21.663 1.00 71.31 111 PRO A CA 1
ATOM 867 C C . PRO A 1 111 ? 11.391 7.674 -22.092 1.00 71.31 111 PRO A C 1
ATOM 869 O O . PRO A 1 111 ? 12.094 8.458 -22.743 1.00 71.31 111 PRO A O 1
ATOM 872 N N . SER A 1 112 ? 10.157 7.983 -21.709 1.00 66.69 112 SER A N 1
ATOM 873 C CA . SER A 1 112 ? 9.556 9.282 -21.977 1.00 66.69 112 SER A CA 1
ATOM 874 C C . SER A 1 112 ? 9.721 10.176 -20.746 1.00 66.69 112 SER A C 1
ATOM 876 O O . SER A 1 112 ? 9.401 9.818 -19.621 1.00 66.69 112 SER A O 1
ATOM 878 N N . VAL A 1 113 ? 10.303 11.364 -20.917 1.00 57.31 113 VAL A N 1
ATOM 879 C CA . VAL A 1 113 ? 10.712 12.197 -19.775 1.00 57.31 113 VAL A CA 1
ATOM 880 C C . VAL A 1 113 ? 9.503 12.645 -18.919 1.00 57.31 113 VAL A C 1
ATOM 882 O O . VAL A 1 113 ? 8.793 13.586 -19.267 1.00 57.31 113 VAL A O 1
ATOM 885 N N . THR A 1 114 ? 9.413 12.050 -17.720 1.00 53.91 114 THR A N 1
ATOM 886 C CA . THR A 1 114 ? 8.970 12.557 -16.398 1.00 53.91 114 THR A CA 1
ATOM 887 C C . THR A 1 114 ? 7.478 12.672 -16.046 1.00 53.91 114 THR A C 1
ATOM 889 O O . THR A 1 114 ? 6.887 13.751 -16.152 1.00 53.91 114 THR A O 1
ATOM 892 N N . PHE A 1 115 ? 6.954 11.691 -15.300 1.00 53.00 115 PHE A N 1
ATOM 893 C CA . PHE A 1 115 ? 5.977 11.945 -14.226 1.00 53.00 115 PHE A CA 1
ATOM 894 C C . PHE A 1 115 ? 6.688 12.496 -12.968 1.00 53.00 115 PHE A C 1
ATOM 896 O O . PHE A 1 115 ? 6.531 12.024 -11.849 1.00 53.00 115 PHE A O 1
ATOM 903 N N . GLY A 1 116 ? 7.478 13.564 -13.121 1.00 58.53 116 GLY A N 1
ATOM 904 C CA . GLY A 1 116 ? 8.293 14.130 -12.041 1.00 58.53 116 GLY A CA 1
ATOM 905 C C . GLY A 1 116 ? 9.403 13.193 -11.543 1.00 58.53 116 GLY A C 1
ATOM 906 O O . GLY A 1 116 ? 9.490 12.030 -11.901 1.00 58.53 116 GLY A O 1
ATOM 907 N N . SER A 1 117 ? 10.305 13.705 -10.703 1.00 76.31 117 SER A N 1
ATOM 908 C CA . SER A 1 117 ? 11.327 12.848 -10.087 1.00 76.31 117 SER A CA 1
ATOM 909 C C . SER A 1 117 ? 10.646 11.721 -9.300 1.00 76.31 117 SER A C 1
ATOM 911 O O . SER A 1 117 ? 9.834 12.020 -8.425 1.00 76.31 117 SE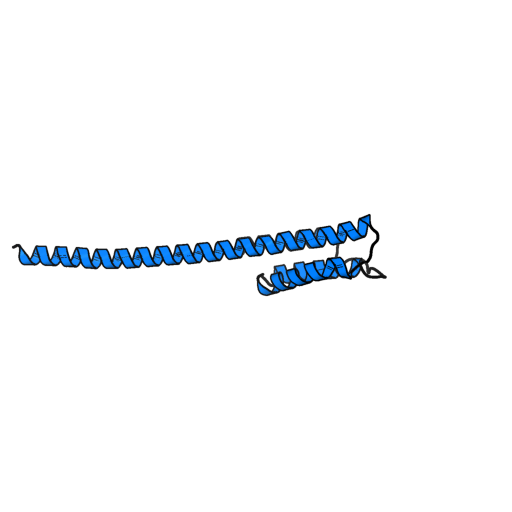R A O 1
ATOM 913 N N . ILE A 1 118 ? 11.023 10.456 -9.528 1.00 84.38 118 ILE A N 1
ATOM 914 C CA . ILE A 1 118 ? 10.631 9.307 -8.687 1.00 84.38 118 ILE A CA 1
ATOM 915 C C . ILE A 1 118 ? 10.656 9.661 -7.202 1.00 84.38 118 ILE A C 1
ATOM 917 O O . ILE A 1 118 ? 9.771 9.268 -6.448 1.00 84.38 118 ILE A O 1
ATOM 921 N N . ASN A 1 119 ? 11.684 10.388 -6.757 1.00 85.38 119 ASN A N 1
ATOM 922 C CA . ASN A 1 119 ? 11.830 10.750 -5.353 1.00 85.38 119 ASN A CA 1
ATOM 923 C C . ASN A 1 119 ? 10.660 11.612 -4.873 1.00 85.38 119 ASN A C 1
ATOM 925 O O . ASN A 1 119 ? 10.156 11.395 -3.776 1.00 85.38 119 ASN A O 1
ATOM 929 N N . LYS A 1 120 ? 10.167 12.521 -5.719 1.00 89.38 120 LYS A N 1
ATOM 930 C CA . LYS A 1 120 ? 8.953 13.294 -5.452 1.00 89.38 120 LYS A CA 1
ATOM 931 C C . LYS A 1 120 ? 7.727 12.386 -5.371 1.00 89.38 120 LYS A C 1
ATOM 933 O O . LYS A 1 120 ? 6.962 12.517 -4.425 1.00 89.38 120 LYS A O 1
ATOM 938 N N . LEU A 1 121 ? 7.558 11.446 -6.302 1.00 90.69 121 LEU A N 1
ATOM 939 C CA . LEU A 1 121 ? 6.435 10.500 -6.264 1.00 90.69 121 LEU A CA 1
ATOM 940 C C . LEU A 1 121 ? 6.474 9.600 -5.016 1.00 90.69 121 LEU A C 1
ATOM 942 O O . LEU A 1 121 ? 5.438 9.363 -4.396 1.00 90.69 121 LEU A O 1
ATOM 946 N N . LYS A 1 122 ? 7.667 9.164 -4.584 1.00 90.88 122 LYS A N 1
ATOM 947 C CA . LYS A 1 122 ? 7.862 8.421 -3.328 1.00 90.88 122 LYS A CA 1
ATOM 948 C C . LYS A 1 122 ? 7.437 9.266 -2.133 1.00 90.88 122 LYS A C 1
ATOM 950 O O . LYS A 1 122 ? 6.707 8.781 -1.273 1.00 90.88 122 LYS A O 1
ATOM 955 N N . THR A 1 123 ? 7.856 10.531 -2.086 1.00 92.38 123 THR A N 1
ATOM 956 C CA . THR A 1 123 ? 7.445 11.466 -1.032 1.00 92.38 123 THR A CA 1
ATOM 957 C C . THR A 1 123 ? 5.935 11.700 -1.036 1.00 92.38 123 THR A C 1
ATOM 959 O O . THR A 1 123 ? 5.317 11.641 0.023 1.00 92.38 123 THR A O 1
ATOM 962 N N . ASP A 1 124 ? 5.322 11.905 -2.200 1.00 93.31 124 ASP A N 1
ATOM 963 C CA . ASP A 1 124 ? 3.874 12.075 -2.336 1.00 93.31 124 ASP A CA 1
ATOM 964 C C . ASP A 1 124 ? 3.105 10.846 -1.833 1.00 93.31 124 ASP A C 1
ATOM 966 O O . ASP A 1 124 ? 2.121 10.992 -1.108 1.00 93.31 124 ASP A O 1
ATOM 970 N N . PHE A 1 125 ? 3.563 9.639 -2.174 1.00 94.56 125 PHE A N 1
ATOM 971 C CA . PHE A 1 125 ? 2.984 8.396 -1.668 1.00 94.56 125 PHE A CA 1
ATOM 972 C C . PHE A 1 125 ? 3.115 8.286 -0.145 1.00 94.56 125 PHE A C 1
ATOM 974 O O . PHE A 1 125 ? 2.126 8.023 0.538 1.00 94.56 125 PHE A O 1
ATOM 981 N N . VAL A 1 126 ? 4.302 8.555 0.411 1.00 94.62 126 VAL A N 1
ATOM 982 C CA . VAL A 1 126 ? 4.517 8.554 1.869 1.00 94.62 126 VAL A CA 1
ATOM 983 C C . VAL A 1 126 ? 3.598 9.564 2.558 1.00 94.62 126 VAL A C 1
ATOM 985 O O . VAL A 1 126 ? 3.000 9.247 3.585 1.00 94.62 126 VAL A O 1
ATOM 988 N N . ASN A 1 127 ? 3.432 10.757 1.988 1.00 94.25 127 ASN A N 1
ATOM 989 C CA . ASN A 1 127 ? 2.535 11.778 2.523 1.00 94.25 127 ASN A CA 1
ATOM 990 C C . ASN A 1 127 ? 1.070 11.323 2.491 1.00 94.25 127 ASN A C 1
ATOM 992 O O . ASN A 1 127 ? 0.358 11.506 3.478 1.00 94.25 127 ASN A O 1
ATOM 996 N N . ALA A 1 128 ? 0.623 10.687 1.404 1.00 93.12 128 ALA A N 1
ATOM 997 C CA . ALA A 1 128 ? -0.724 10.125 1.314 1.00 93.12 128 ALA A CA 1
ATOM 998 C C . ALA A 1 128 ? -0.948 9.028 2.371 1.00 93.12 128 ALA A C 1
ATOM 1000 O O . ALA A 1 128 ? -1.956 9.040 3.080 1.00 93.12 128 ALA A O 1
ATOM 1001 N N . VAL A 1 129 ? 0.030 8.132 2.557 1.00 92.44 129 VAL A N 1
ATOM 1002 C CA . VAL A 1 129 ? -0.004 7.090 3.597 1.00 92.44 129 VAL A CA 1
ATOM 1003 C C . VAL A 1 129 ? -0.095 7.711 4.993 1.00 92.44 129 VAL A C 1
ATOM 1005 O O . VAL A 1 129 ? -0.921 7.293 5.806 1.00 92.44 129 VAL A O 1
ATOM 1008 N N . GLN A 1 130 ? 0.706 8.740 5.280 1.00 90.19 130 GLN A N 1
ATOM 1009 C CA . GLN A 1 130 ? 0.669 9.442 6.566 1.00 90.19 130 GLN A CA 1
ATOM 1010 C C . GLN A 1 130 ? -0.673 10.141 6.807 1.00 90.19 130 GLN A C 1
ATOM 1012 O O . GLN A 1 130 ? -1.189 10.104 7.926 1.00 90.19 130 GLN A O 1
ATOM 1017 N N . THR A 1 131 ? -1.251 10.761 5.779 1.00 90.06 131 THR A N 1
ATOM 1018 C CA . THR A 1 131 ? -2.567 11.408 5.858 1.00 90.06 131 THR A CA 1
ATOM 1019 C C . THR A 1 131 ? -3.661 10.385 6.142 1.00 90.06 131 THR A C 1
ATOM 1021 O O . THR A 1 131 ? -4.444 10.573 7.075 1.00 90.06 131 THR A O 1
ATOM 1024 N N . GLN A 1 132 ? -3.663 9.251 5.437 1.00 85.75 132 GLN A N 1
ATOM 1025 C CA . GLN A 1 132 ? -4.578 8.144 5.718 1.00 85.75 132 GLN A CA 1
ATOM 1026 C C . GLN A 1 132 ? -4.389 7.596 7.137 1.00 85.75 132 GLN A C 1
ATOM 1028 O O . GLN A 1 132 ? -5.367 7.253 7.805 1.00 85.75 132 GLN A O 1
ATOM 1033 N N . HIS A 1 133 ? -3.148 7.503 7.616 1.00 80.81 133 HIS A N 1
ATOM 1034 C CA . HIS A 1 133 ? -2.874 7.032 8.968 1.00 80.81 133 HIS A CA 1
ATOM 1035 C C . HIS A 1 133 ? -3.456 7.985 10.017 1.00 80.81 133 HIS A C 1
ATOM 1037 O O . HIS A 1 133 ? -4.118 7.525 10.943 1.00 80.81 133 HIS A O 1
ATOM 1043 N N . LYS A 1 134 ? -3.282 9.302 9.833 1.00 78.56 134 LYS A N 1
ATOM 1044 C CA . LYS A 1 134 ? -3.827 10.349 10.714 1.00 78.56 134 LYS A CA 1
ATOM 1045 C C . LYS A 1 134 ? -5.352 10.433 10.674 1.00 78.56 134 LYS A C 1
ATOM 1047 O O . LYS A 1 134 ? -5.960 10.630 11.714 1.00 78.56 134 LYS A O 1
ATOM 1052 N N . SER A 1 135 ? -5.968 10.261 9.503 1.00 67.62 135 SER A N 1
ATOM 1053 C CA . SER A 1 135 ? -7.429 10.308 9.345 1.00 67.62 135 SER A CA 1
ATOM 1054 C C . SER A 1 135 ? -8.152 9.087 9.928 1.00 67.62 135 SER A C 1
ATOM 1056 O O . SER A 1 135 ? -9.367 9.125 10.091 1.00 67.62 135 SER A O 1
ATOM 1058 N N . ASN A 1 136 ? -7.429 7.997 10.203 1.00 57.19 136 ASN A N 1
ATOM 1059 C CA . ASN A 1 136 ? -7.965 6.762 10.782 1.00 57.19 136 ASN A CA 1
ATOM 1060 C C . ASN A 1 136 ? -7.675 6.630 12.295 1.00 57.19 136 ASN A C 1
ATOM 1062 O O . ASN A 1 136 ? -7.792 5.524 12.842 1.00 57.19 136 ASN A O 1
ATOM 1066 N N . VAL A 1 137 ? -7.223 7.704 12.955 1.00 47.75 137 VAL A N 1
ATOM 1067 C CA . VAL A 1 137 ? -7.096 7.843 14.422 1.00 47.75 137 VAL A CA 1
ATOM 1068 C C . VAL A 1 137 ? -8.287 8.640 14.931 1.00 47.75 137 VAL A C 1
ATOM 1070 O O . VAL A 1 137 ? -8.878 8.185 15.933 1.00 47.75 137 VAL A O 1
#